Protein AF-A0A959BNJ4-F1 (afdb_monomer)

pLDDT: mean 88.46, std 8.15, range [57.59, 96.81]

Sequence (56 aa):
PENYTNRSPYPILHLLREESIERVLEYYEYPEEIPVRNIEKMRELGVEGVRKLLGE

Foldseek 3Di:
DQCPVPDDPDDDDDDDDPVVVVVVVVPDDCPVCVSVVSSVVCVVCDPVNVCVVVVD

Solvent-accessible surface area (backbone atoms only — not comparable to full-atom values): 3673 Å² total; per-residue (Å²): 126,61,52,78,92,76,65,64,100,59,95,79,86,87,86,78,61,62,76,66,49,53,68,51,53,78,77,44,93,61,69,84,46,50,66,57,55,48,31,53,50,40,5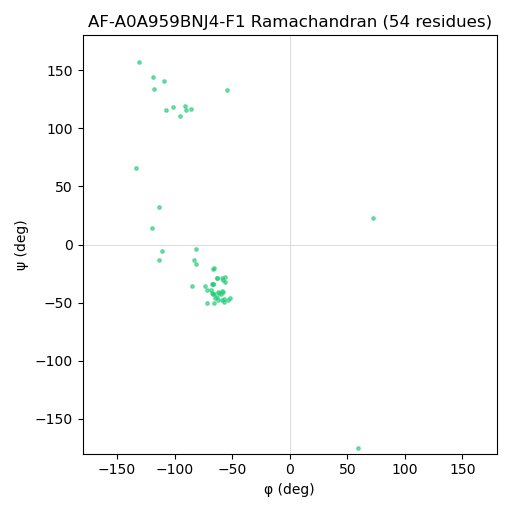6,73,43,38,72,67,47,49,34,56,74,73,73,95

Radius of gyration: 14.18 Å; Cα contacts (8 Å, |Δi|>4): 15; chains: 1; bounding box: 36×25×26 Å

Secondary structure (DSSP, 8-state):
---TTS--SS-------HHHHHHHHTT-S-GGGHHHHHHHHHHHHHHHHHHHHHT-

Mean predicted aligned error: 4.59 Å

Structure (mmCIF, N/CA/C/O backbone):
data_AF-A0A959BNJ4-F1
#
_entry.id   AF-A0A959BNJ4-F1
#
loop_
_atom_site.group_PDB
_atom_site.id
_atom_site.type_symbol
_atom_site.label_atom_id
_atom_site.label_alt_id
_atom_site.label_comp_id
_atom_site.label_asym_id
_atom_site.label_entity_id
_atom_site.label_seq_id
_atom_site.pdbx_PDB_ins_code
_atom_site.Cartn_x
_atom_site.Cartn_y
_atom_site.Cartn_z
_atom_site.occupancy
_atom_site.B_iso_or_equiv
_atom_site.auth_seq_id
_atom_site.auth_comp_id
_atom_site.auth_asym_id
_atom_site.auth_atom_id
_atom_site.pdbx_PDB_model_num
ATOM 1 N N . PRO A 1 1 ? 6.072 -8.209 -14.121 1.00 58.53 1 PRO A N 1
ATOM 2 C CA . PRO A 1 1 ? 6.479 -7.018 -13.329 1.00 58.53 1 PRO A CA 1
ATOM 3 C C . PRO A 1 1 ? 5.276 -6.137 -12.913 1.00 58.53 1 PRO A C 1
ATOM 5 O O . PRO A 1 1 ? 5.360 -4.920 -12.951 1.00 58.53 1 PRO A O 1
ATOM 8 N N . GLU A 1 2 ? 4.150 -6.736 -12.507 1.00 57.59 2 GLU A N 1
ATOM 9 C CA . GLU A 1 2 ? 2.889 -5.992 -12.294 1.00 57.59 2 GLU A CA 1
ATOM 10 C C . GLU A 1 2 ? 2.413 -5.942 -10.835 1.00 57.59 2 GLU A C 1
ATOM 12 O O . GLU A 1 2 ? 1.602 -5.094 -10.495 1.00 57.59 2 GLU A O 1
ATOM 17 N N . ASN A 1 3 ? 2.983 -6.766 -9.948 1.00 70.81 3 ASN A N 1
ATOM 18 C CA . ASN A 1 3 ? 2.563 -6.875 -8.544 1.00 70.81 3 ASN A CA 1
ATOM 19 C C . ASN A 1 3 ? 3.630 -6.380 -7.553 1.00 70.81 3 ASN A C 1
ATOM 21 O O . ASN A 1 3 ? 3.746 -6.926 -6.458 1.00 70.81 3 ASN A O 1
ATOM 25 N N . TYR A 1 4 ? 4.440 -5.377 -7.915 1.00 73.88 4 TYR A N 1
ATOM 26 C CA . TYR A 1 4 ? 5.477 -4.845 -7.012 1.00 73.88 4 TYR A CA 1
ATOM 27 C C . TYR A 1 4 ? 4.906 -4.317 -5.689 1.00 73.88 4 TYR A C 1
ATOM 29 O O . TYR A 1 4 ? 5.571 -4.414 -4.665 1.00 73.88 4 TYR A O 1
ATOM 37 N N . THR A 1 5 ? 3.663 -3.834 -5.692 1.00 76.00 5 THR A N 1
ATOM 38 C CA . THR A 1 5 ? 2.980 -3.288 -4.510 1.00 76.00 5 THR A CA 1
ATOM 39 C C . THR A 1 5 ? 2.367 -4.351 -3.593 1.00 76.00 5 THR A C 1
ATOM 41 O O . THR A 1 5 ? 2.076 -4.048 -2.444 1.00 76.00 5 THR A O 1
ATOM 44 N N . ASN A 1 6 ? 2.194 -5.589 -4.073 1.00 79.50 6 ASN A N 1
ATOM 45 C CA . ASN A 1 6 ? 1.559 -6.694 -3.335 1.00 79.50 6 ASN A CA 1
ATOM 46 C C . ASN A 1 6 ? 2.504 -7.893 -3.142 1.00 79.50 6 ASN A C 1
ATOM 48 O O . ASN A 1 6 ? 2.072 -9.000 -2.817 1.00 79.50 6 ASN A O 1
ATOM 52 N N . ARG A 1 7 ? 3.806 -7.704 -3.383 1.00 82.50 7 ARG A N 1
ATOM 53 C CA . ARG A 1 7 ? 4.807 -8.760 -3.246 1.00 82.50 7 ARG A CA 1
ATOM 54 C C . ARG A 1 7 ? 5.362 -8.762 -1.828 1.00 82.50 7 ARG A C 1
ATOM 56 O O . ARG A 1 7 ? 6.057 -7.833 -1.435 1.00 82.50 7 ARG A O 1
ATOM 63 N N . SER A 1 8 ? 5.117 -9.843 -1.100 1.00 84.00 8 SER A N 1
ATOM 64 C CA . SER A 1 8 ? 5.755 -10.093 0.190 1.00 84.00 8 SER A CA 1
ATOM 65 C C . SER A 1 8 ? 6.757 -11.245 0.089 1.00 84.00 8 SER A C 1
ATOM 67 O O . SER A 1 8 ? 6.464 -12.236 -0.585 1.00 84.00 8 SER A O 1
ATOM 69 N N . PRO A 1 9 ? 7.923 -11.161 0.755 1.00 86.94 9 PRO A N 1
ATOM 70 C CA . PRO A 1 9 ? 8.852 -12.287 0.860 1.00 86.94 9 PRO A CA 1
ATOM 71 C C . PRO A 1 9 ? 8.295 -13.452 1.695 1.00 86.94 9 PRO A C 1
ATOM 73 O O . PRO A 1 9 ? 8.752 -14.581 1.537 1.00 86.94 9 PRO A O 1
ATOM 76 N N . TYR A 1 10 ? 7.302 -13.194 2.553 1.00 91.56 10 TYR A N 1
ATOM 77 C CA . TYR A 1 10 ? 6.68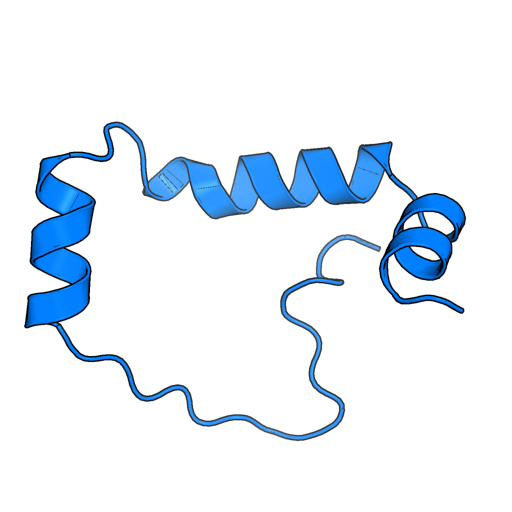5 -14.184 3.439 1.00 91.56 10 TYR A CA 1
ATOM 78 C C . TYR A 1 10 ? 5.152 -14.132 3.351 1.00 91.56 10 TYR A C 1
ATOM 80 O O . TYR A 1 10 ? 4.605 -13.087 2.993 1.00 91.56 10 TYR A O 1
ATOM 88 N N . PRO A 1 11 ? 4.424 -15.209 3.690 1.00 92.19 11 PRO A N 1
ATOM 89 C CA . PRO A 1 11 ? 2.966 -15.160 3.792 1.00 92.19 11 PRO A CA 1
ATOM 90 C C . PRO A 1 11 ? 2.502 -14.049 4.745 1.00 92.19 11 PRO A C 1
ATOM 92 O O . PRO A 1 11 ? 3.032 -13.923 5.848 1.00 92.19 11 PRO A O 1
ATOM 95 N N . ILE A 1 12 ? 1.515 -13.253 4.323 1.00 90.19 12 ILE A N 1
ATOM 96 C CA . ILE A 1 12 ? 0.947 -12.162 5.128 1.00 90.19 12 ILE A CA 1
ATOM 97 C C . ILE A 1 12 ? -0.529 -12.438 5.397 1.00 90.19 12 ILE A C 1
ATOM 99 O O . ILE A 1 12 ? -1.294 -12.738 4.482 1.00 90.19 12 ILE A O 1
ATOM 103 N N . LEU A 1 13 ? -0.931 -12.263 6.657 1.00 93.69 13 LEU A N 1
ATOM 104 C CA . LEU A 1 13 ? -2.325 -12.093 7.046 1.00 93.69 13 LEU A CA 1
ATOM 105 C C . LEU A 1 13 ? -2.624 -10.593 7.144 1.00 93.69 13 LEU A C 1
ATOM 107 O O . LEU A 1 13 ? -2.121 -9.915 8.040 1.00 93.69 13 LEU A O 1
ATOM 111 N N . HIS A 1 14 ? -3.437 -10.074 6.227 1.00 88.06 14 HIS A N 1
ATOM 112 C CA . HIS A 1 14 ? -3.900 -8.690 6.285 1.00 88.06 14 HIS A CA 1
ATOM 113 C C . HIS A 1 14 ? -5.142 -8.603 7.178 1.00 88.06 14 HIS A C 1
ATOM 115 O O . HIS A 1 14 ? -6.178 -9.178 6.856 1.00 88.06 14 HIS A O 1
ATOM 121 N N . LEU A 1 15 ? -5.043 -7.874 8.292 1.00 94.75 15 LEU A N 1
ATOM 122 C CA . LEU A 1 15 ? -6.187 -7.534 9.138 1.00 94.75 15 LEU A CA 1
ATOM 123 C C . LEU A 1 15 ? -6.598 -6.096 8.854 1.00 94.75 15 LEU A C 1
ATOM 125 O O . LEU A 1 15 ? -5.820 -5.165 9.063 1.00 94.75 15 LEU A O 1
ATOM 129 N N . LEU A 1 16 ? -7.824 -5.924 8.377 1.00 92.06 16 LEU A N 1
ATOM 130 C CA . LEU A 1 16 ? -8.386 -4.624 8.048 1.00 92.06 16 LEU A CA 1
ATOM 131 C C . LEU A 1 16 ? -9.620 -4.375 8.913 1.00 92.06 16 LEU A C 1
ATOM 133 O O . LEU A 1 16 ? -10.367 -5.301 9.220 1.00 92.06 16 LEU A O 1
ATOM 137 N N . ARG A 1 17 ? -9.825 -3.118 9.316 1.00 96.56 17 ARG A N 1
ATOM 138 C CA . ARG A 1 17 ? -11.046 -2.699 10.013 1.00 96.56 17 ARG A CA 1
ATOM 139 C C . ARG A 1 17 ? -12.070 -2.235 8.993 1.00 96.56 17 ARG A C 1
ATOM 141 O O . ARG A 1 17 ? -11.822 -1.251 8.301 1.00 96.56 17 ARG A O 1
ATOM 148 N N . GLU A 1 18 ? -13.206 -2.912 8.955 1.00 95.12 18 GLU A N 1
ATOM 149 C CA . GLU A 1 18 ? -14.299 -2.637 8.021 1.00 95.12 18 GLU A CA 1
ATOM 150 C C . GLU A 1 18 ? -14.798 -1.191 8.130 1.00 95.1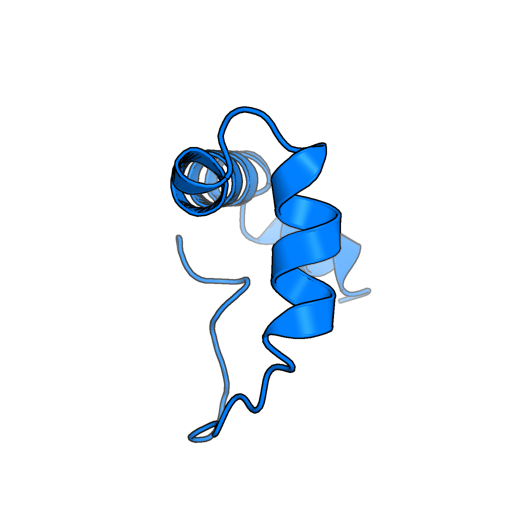2 18 GLU A C 1
ATOM 152 O O . GLU A 1 18 ? -14.728 -0.460 7.151 1.00 95.12 18 GLU A O 1
ATOM 157 N N . GLU A 1 19 ? -15.088 -0.708 9.342 1.00 96.81 19 GLU A N 1
ATOM 158 C CA . GLU A 1 19 ? -15.508 0.685 9.596 1.00 96.81 19 GLU A CA 1
ATOM 159 C C . GLU A 1 19 ? -14.503 1.737 9.072 1.00 96.81 19 GLU A C 1
ATOM 161 O O . GLU A 1 19 ? -14.853 2.855 8.691 1.00 96.81 19 GLU A O 1
ATOM 166 N N . SER A 1 20 ? -13.203 1.425 9.068 1.00 94.81 20 SER A N 1
ATOM 167 C CA . SER A 1 20 ? -12.198 2.321 8.485 1.00 94.81 20 SER A CA 1
ATOM 168 C C . SER A 1 20 ? -12.243 2.325 6.962 1.00 94.81 20 SER A C 1
ATOM 170 O O . SER A 1 20 ? -11.987 3.369 6.369 1.00 94.81 20 SER A O 1
ATOM 172 N N . ILE A 1 21 ? -12.536 1.181 6.347 1.00 92.75 21 ILE A N 1
ATOM 173 C CA . ILE A 1 21 ? -12.652 1.054 4.896 1.00 92.75 21 ILE A CA 1
ATOM 174 C C . ILE A 1 21 ? -13.929 1.743 4.419 1.00 92.75 21 ILE A C 1
ATOM 176 O O . ILE A 1 21 ? -13.851 2.589 3.535 1.00 92.75 21 ILE A O 1
ATOM 180 N N .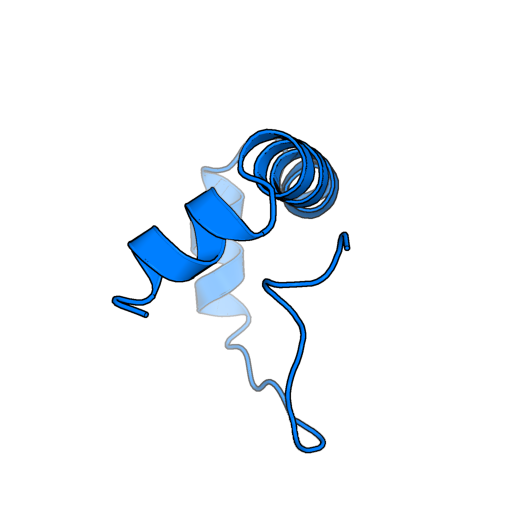 GLU A 1 22 ? -15.072 1.445 5.036 1.00 93.81 22 GLU A N 1
ATOM 181 C CA . GLU A 1 22 ? -16.383 1.993 4.662 1.00 93.81 22 GLU A CA 1
ATOM 182 C C . GLU A 1 22 ? -16.369 3.523 4.613 1.00 93.81 22 GLU A C 1
ATOM 184 O O . GLU A 1 22 ? -16.725 4.111 3.595 1.00 93.81 22 GLU A O 1
ATOM 189 N N . ARG A 1 23 ? -15.820 4.170 5.651 1.00 93.88 23 ARG A N 1
ATOM 190 C CA . ARG A 1 23 ? -15.695 5.635 5.703 1.00 93.88 23 ARG A CA 1
ATOM 191 C C . ARG A 1 23 ? -14.903 6.232 4.547 1.00 93.88 23 ARG A C 1
ATOM 193 O O . ARG A 1 23 ? -15.125 7.383 4.206 1.00 93.88 23 ARG A O 1
ATOM 200 N N . VAL A 1 24 ? -13.933 5.512 3.989 1.00 91.31 24 VAL A N 1
ATOM 201 C CA . VAL A 1 24 ? -13.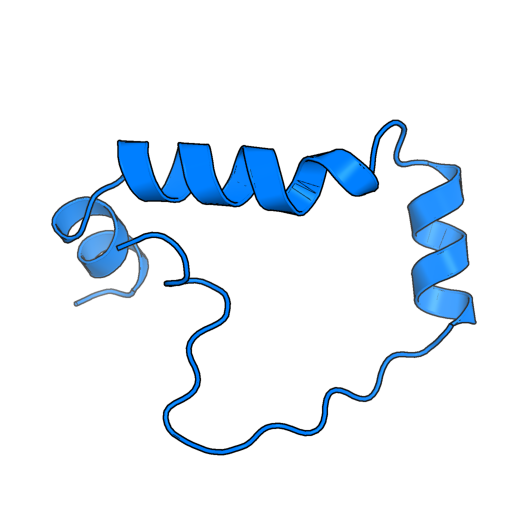144 6.005 2.849 1.00 91.31 24 VAL A CA 1
ATOM 202 C C . VAL A 1 24 ? -13.868 5.725 1.535 1.00 91.31 24 VAL A C 1
ATOM 204 O O . VAL A 1 24 ? -13.825 6.559 0.632 1.00 91.31 24 VAL A O 1
ATOM 207 N N . LEU A 1 25 ? -14.561 4.588 1.440 1.00 91.81 25 LEU A N 1
ATOM 208 C CA . LEU A 1 25 ? -15.346 4.222 0.262 1.00 91.81 25 LEU A CA 1
ATOM 209 C C . LEU A 1 25 ? -16.505 5.195 0.004 1.00 91.81 25 LEU A C 1
ATOM 211 O O . LEU A 1 25 ? -16.833 5.422 -1.152 1.00 91.81 25 LEU A O 1
ATOM 215 N N . GLU A 1 26 ? -17.058 5.837 1.038 1.00 93.44 26 GLU A N 1
ATOM 216 C CA . GLU A 1 26 ? -18.081 6.890 0.886 1.00 93.44 26 GLU A CA 1
ATOM 217 C C . GLU A 1 26 ? -17.638 8.068 -0.001 1.00 93.44 26 GLU A C 1
ATOM 219 O O . GLU A 1 26 ? -18.474 8.717 -0.627 1.00 93.44 26 GLU A O 1
ATOM 224 N N . TYR A 1 27 ? -16.334 8.353 -0.063 1.00 92.06 27 TYR A N 1
ATOM 225 C CA . TYR A 1 27 ? -15.786 9.507 -0.787 1.00 92.06 27 TYR A CA 1
ATOM 226 C C . TYR A 1 27 ? -14.985 9.118 -2.032 1.00 92.06 27 TYR A C 1
ATOM 228 O O . TYR A 1 27 ? -14.523 9.999 -2.759 1.00 92.06 27 TYR A O 1
ATOM 236 N N . TYR A 1 28 ? -14.773 7.823 -2.270 1.00 89.81 28 TYR A N 1
ATOM 237 C CA . TYR A 1 28 ? -13.954 7.339 -3.374 1.00 89.81 28 TYR A CA 1
ATOM 238 C C . TYR A 1 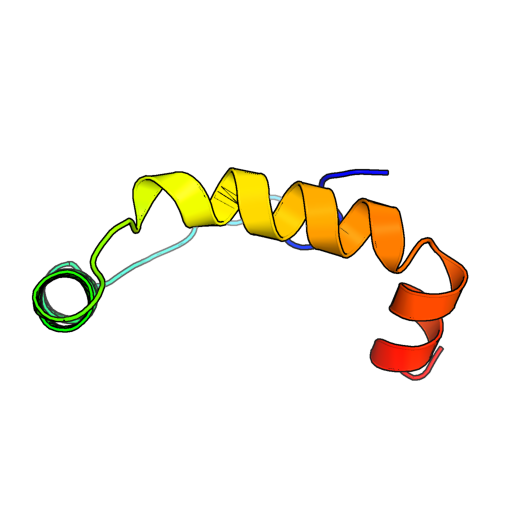28 ? -14.843 6.728 -4.457 1.00 89.81 28 TYR A C 1
ATOM 240 O O . TYR A 1 28 ? -15.499 5.723 -4.224 1.00 89.81 28 TYR A O 1
ATOM 248 N N . GLU A 1 29 ? -14.859 7.339 -5.642 1.00 89.56 29 GLU A N 1
ATOM 249 C CA . GLU A 1 29 ? -15.881 7.076 -6.669 1.00 89.56 29 GLU A CA 1
ATOM 250 C C . GLU A 1 29 ? -15.744 5.704 -7.355 1.00 89.56 29 GLU A C 1
ATOM 252 O O . GLU A 1 29 ? -16.749 5.043 -7.587 1.00 89.56 29 GLU A O 1
ATOM 257 N N . TYR A 1 30 ? -14.510 5.257 -7.631 1.00 93.19 30 TYR A N 1
ATOM 258 C CA . TYR A 1 30 ? -14.225 4.008 -8.364 1.00 93.19 30 TYR A CA 1
ATOM 259 C C . TYR A 1 30 ? -13.134 3.169 -7.668 1.00 93.19 30 TYR A C 1
ATOM 261 O O . TYR A 1 30 ? -12.006 3.051 -8.166 1.00 93.19 30 TYR A O 1
ATOM 269 N N . PRO A 1 31 ? -13.396 2.642 -6.459 1.00 91.75 31 PRO A N 1
ATOM 270 C CA . PRO A 1 31 ? -12.422 1.862 -5.690 1.00 91.75 31 PRO A CA 1
ATOM 271 C C . PRO A 1 31 ? -11.998 0.561 -6.392 1.00 91.75 31 PRO A C 1
ATOM 273 O O . PRO A 1 31 ? -10.862 0.110 -6.244 1.00 91.75 31 PRO A O 1
ATOM 276 N N . GLU A 1 32 ? -12.870 -0.026 -7.204 1.00 92.62 32 GLU A N 1
ATOM 277 C CA . GLU A 1 32 ? -12.612 -1.214 -8.017 1.00 92.62 32 GLU A CA 1
ATOM 278 C C . GLU A 1 32 ? -11.563 -0.990 -9.113 1.00 92.62 32 GLU A C 1
ATOM 280 O O . GLU A 1 32 ? -10.947 -1.951 -9.574 1.00 92.62 32 GLU A O 1
ATOM 285 N N . GLU A 1 33 ? -11.308 0.261 -9.505 1.00 95.00 33 GLU A N 1
ATOM 286 C CA . GLU A 1 33 ? -10.278 0.596 -10.491 1.00 95.00 33 GLU A CA 1
ATOM 287 C C . GLU A 1 33 ? -8.878 0.703 -9.880 1.00 95.00 33 GLU A C 1
ATOM 289 O O . GLU A 1 33 ? -7.885 0.715 -10.613 1.00 95.00 33 GLU A O 1
ATOM 294 N N . ILE A 1 34 ? -8.762 0.758 -8.547 1.00 90.75 34 ILE A N 1
ATOM 295 C CA . ILE A 1 34 ? -7.474 0.889 -7.850 1.00 90.75 34 ILE A CA 1
ATOM 296 C C . ILE A 1 34 ? -6.458 -0.171 -8.322 1.00 90.75 34 ILE A C 1
ATOM 298 O O . ILE A 1 34 ? -5.324 0.209 -8.629 1.00 90.75 34 ILE A O 1
ATOM 302 N N . PRO A 1 35 ? -6.804 -1.4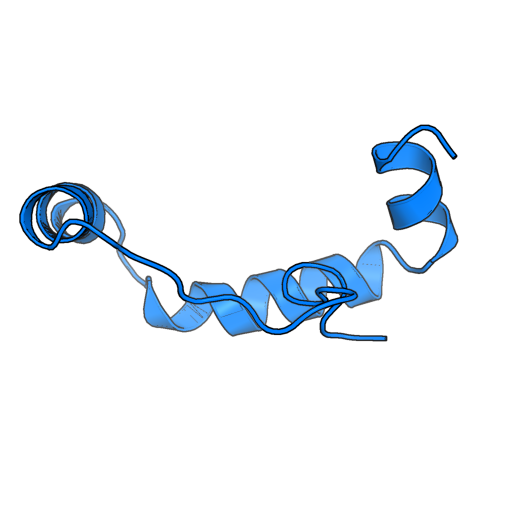72 -8.450 1.00 89.88 35 PRO A N 1
ATOM 303 C CA . PRO A 1 35 ? -5.872 -2.471 -8.967 1.00 89.88 35 PRO A CA 1
ATOM 304 C C . PRO A 1 35 ? -5.386 -2.168 -10.389 1.00 89.88 35 PRO A C 1
ATOM 306 O O . PRO A 1 35 ? -4.192 -2.287 -10.656 1.00 89.88 35 PRO A O 1
ATOM 309 N N . VAL A 1 36 ? -6.280 -1.740 -11.287 1.00 92.06 36 VAL A N 1
ATOM 310 C CA . VAL A 1 36 ? -5.945 -1.440 -12.690 1.00 92.06 36 VAL A CA 1
ATOM 311 C C . VAL A 1 36 ? -4.996 -0.245 -12.764 1.00 92.06 36 VAL A C 1
ATOM 313 O O . VAL A 1 36 ? -3.909 -0.361 -13.331 1.00 92.06 36 VAL A O 1
ATOM 316 N N . ARG A 1 37 ? -5.346 0.856 -12.087 1.00 91.62 37 ARG A N 1
ATOM 317 C CA . ARG A 1 37 ? -4.528 2.077 -12.017 1.00 91.62 37 ARG A CA 1
ATOM 318 C C . ARG A 1 37 ? -3.139 1.794 -11.438 1.00 91.62 37 ARG A C 1
ATOM 320 O O . ARG A 1 37 ? -2.137 2.300 -11.941 1.00 91.62 37 ARG A O 1
ATOM 327 N N . ASN A 1 38 ? -3.055 0.950 -10.407 1.00 91.25 38 ASN A N 1
ATOM 328 C CA . ASN A 1 38 ? -1.777 0.557 -9.811 1.00 91.25 38 ASN A CA 1
ATOM 329 C C . ASN A 1 38 ? -0.917 -0.262 -10.782 1.00 91.25 38 ASN A C 1
ATOM 331 O O . ASN A 1 38 ? 0.284 -0.015 -10.881 1.00 91.25 38 ASN A O 1
ATOM 335 N N . ILE A 1 39 ? -1.511 -1.208 -11.515 1.00 90.62 39 ILE A N 1
ATOM 336 C CA . ILE A 1 39 ? -0.795 -2.013 -12.516 1.00 90.62 39 ILE A CA 1
ATOM 337 C C . ILE A 1 39 ? -0.245 -1.119 -13.630 1.00 90.62 39 ILE A C 1
ATOM 339 O O . ILE A 1 39 ? 0.932 -1.236 -13.977 1.00 90.62 39 ILE A O 1
ATOM 343 N N . GLU A 1 40 ? -1.065 -0.218 -14.172 1.00 92.56 40 GLU A N 1
ATOM 344 C CA . GLU A 1 40 ? -0.643 0.745 -15.196 1.00 92.56 40 GLU A CA 1
ATOM 345 C C . GLU A 1 40 ? 0.500 1.614 -14.683 1.00 92.56 40 GLU A C 1
ATOM 347 O O . GLU A 1 40 ? 1.558 1.685 -15.313 1.00 92.56 40 GLU A O 1
ATOM 352 N N . LYS A 1 41 ? 0.358 2.161 -13.471 1.00 91.31 41 LYS A N 1
ATOM 353 C CA . LYS A 1 41 ? 1.395 2.996 -12.873 1.00 91.31 41 LYS A CA 1
ATOM 354 C C . LYS A 1 41 ? 2.712 2.253 -12.668 1.00 91.31 41 LYS A C 1
ATOM 356 O O . LYS A 1 41 ? 3.781 2.806 -12.923 1.00 91.31 41 LYS A O 1
ATOM 361 N N . MET A 1 42 ? 2.658 1.004 -12.209 1.00 89.94 42 MET A N 1
ATOM 362 C CA . MET A 1 42 ? 3.857 0.183 -12.021 1.00 89.94 42 MET A CA 1
ATOM 363 C C . MET A 1 42 ? 4.523 -0.174 -13.354 1.00 89.94 42 MET A C 1
ATOM 365 O O . MET A 1 42 ? 5.751 -0.233 -13.423 1.00 89.94 42 MET A O 1
ATOM 369 N N . ARG A 1 43 ? 3.740 -0.376 -14.422 1.00 90.00 43 ARG A N 1
ATOM 370 C CA . ARG A 1 43 ? 4.271 -0.588 -15.777 1.00 90.00 43 ARG A CA 1
ATOM 371 C C . ARG A 1 43 ? 4.964 0.666 -16.311 1.00 90.00 43 ARG A C 1
ATOM 373 O O . ARG A 1 43 ? 6.051 0.536 -16.863 1.00 90.00 43 ARG A O 1
ATOM 380 N N . GLU A 1 44 ? 4.386 1.849 -16.100 1.00 92.50 44 GLU A N 1
ATOM 381 C CA . GLU A 1 44 ? 4.994 3.134 -16.480 1.00 92.50 44 GLU A CA 1
ATOM 382 C C . GLU A 1 44 ? 6.305 3.414 -15.739 1.00 92.50 44 GLU A C 1
ATOM 384 O O . GLU A 1 44 ? 7.280 3.849 -16.345 1.00 92.50 44 GLU A O 1
ATOM 389 N N . LEU A 1 45 ? 6.331 3.181 -14.422 1.00 91.25 45 LEU A N 1
ATOM 390 C CA . LEU A 1 45 ? 7.517 3.431 -13.598 1.00 91.25 45 LEU A CA 1
ATOM 391 C C . LEU A 1 45 ? 8.671 2.485 -13.945 1.00 91.25 45 LEU A C 1
ATOM 393 O O . LEU A 1 45 ? 9.839 2.868 -13.842 1.00 91.25 45 LEU A O 1
ATOM 397 N N . GLY A 1 46 ? 8.351 1.247 -14.329 1.00 90.19 46 GLY A N 1
ATOM 398 C CA . GLY A 1 46 ? 9.343 0.210 -14.572 1.00 90.19 46 GLY A CA 1
ATOM 399 C C . GLY A 1 46 ? 10.203 -0.093 -13.337 1.00 90.19 46 GLY A C 1
ATOM 400 O O . GLY A 1 46 ? 9.993 0.413 -12.235 1.00 90.19 46 GLY A O 1
ATOM 401 N N . VAL A 1 47 ? 11.204 -0.955 -13.509 1.00 88.88 47 VAL A N 1
ATOM 402 C CA . VAL A 1 47 ? 12.038 -1.417 -12.385 1.00 88.88 47 VAL A CA 1
ATOM 403 C C . VAL A 1 47 ? 12.921 -0.298 -11.827 1.00 88.88 47 VAL A C 1
ATOM 405 O O . VAL A 1 47 ? 13.084 -0.197 -10.615 1.00 88.88 47 VAL A O 1
ATOM 408 N N . GLU A 1 48 ? 13.480 0.553 -12.687 1.00 92.00 48 GLU A N 1
ATOM 409 C CA . GLU A 1 48 ? 14.348 1.658 -12.260 1.00 92.00 48 GLU A CA 1
ATOM 410 C C . GLU A 1 48 ? 13.579 2.728 -11.483 1.00 92.00 48 GLU A C 1
ATOM 412 O O . GLU A 1 48 ? 14.053 3.186 -10.442 1.00 92.00 48 GLU A O 1
ATOM 417 N N . GLY A 1 49 ? 12.372 3.086 -11.935 1.00 91.94 49 GLY A N 1
ATOM 418 C CA . GLY A 1 49 ? 11.524 4.040 -11.224 1.00 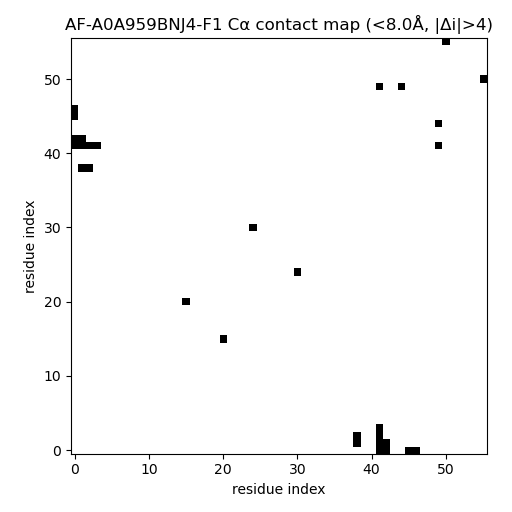91.94 49 GLY A CA 1
ATOM 419 C C . GLY A 1 49 ? 11.132 3.534 -9.838 1.00 91.94 49 GLY A C 1
ATOM 420 O O . GLY A 1 49 ? 11.183 4.292 -8.871 1.00 91.94 49 GLY A O 1
ATOM 421 N N . VAL A 1 50 ? 10.811 2.241 -9.722 1.00 89.50 50 VAL A N 1
ATOM 422 C CA . VAL A 1 50 ? 10.499 1.612 -8.430 1.00 89.50 50 VAL A CA 1
ATOM 423 C C . VAL A 1 50 ? 11.718 1.594 -7.502 1.00 89.50 50 VAL A C 1
ATOM 425 O O . VAL A 1 50 ? 11.587 1.999 -6.351 1.00 89.50 50 VAL A O 1
ATOM 428 N N . ARG A 1 51 ? 12.906 1.201 -7.984 1.00 89.31 51 ARG A N 1
ATOM 429 C CA . ARG A 1 51 ? 14.144 1.212 -7.177 1.00 89.31 51 ARG A CA 1
ATOM 430 C C . ARG A 1 51 ? 14.450 2.594 -6.612 1.00 89.31 51 ARG A C 1
ATOM 432 O O . ARG A 1 51 ? 14.623 2.746 -5.407 1.00 89.31 51 ARG A O 1
ATOM 439 N N . LYS A 1 52 ? 14.359 3.620 -7.461 1.00 93.56 52 LYS A N 1
ATOM 440 C CA . LYS A 1 52 ? 14.560 5.012 -7.052 1.00 93.56 52 LYS A CA 1
ATOM 441 C C . LYS A 1 52 ? 13.585 5.453 -5.954 1.00 93.56 52 LYS A C 1
ATOM 443 O O . LYS A 1 52 ? 13.990 6.170 -5.044 1.00 93.56 52 LYS A O 1
ATOM 448 N N . LEU A 1 53 ? 12.311 5.052 -6.028 1.00 88.94 53 LEU A N 1
ATOM 449 C CA . LEU A 1 53 ? 11.312 5.362 -4.993 1.00 88.94 53 LEU A CA 1
ATOM 450 C C . LEU A 1 53 ? 11.608 4.665 -3.661 1.00 88.94 53 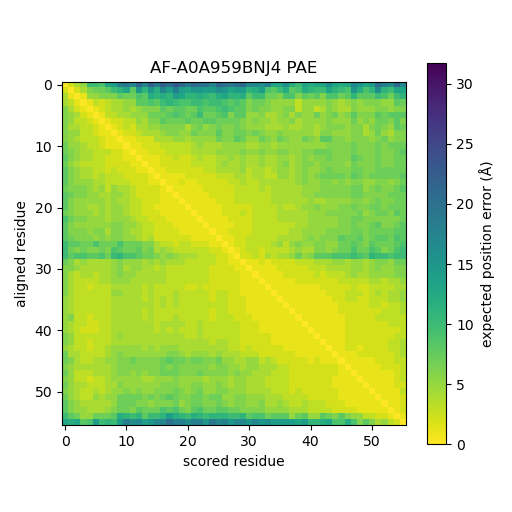LEU A C 1
ATOM 452 O O . LEU A 1 53 ? 11.327 5.229 -2.607 1.00 88.94 53 LEU A O 1
ATOM 456 N N . LEU A 1 54 ? 12.166 3.456 -3.714 1.00 85.56 54 LEU A N 1
ATOM 457 C CA . LEU A 1 54 ? 12.544 2.680 -2.533 1.00 85.56 54 LEU A CA 1
ATOM 458 C C . LEU A 1 54 ? 13.903 3.096 -1.946 1.00 85.56 54 LEU A C 1
ATOM 460 O O . LEU A 1 54 ? 14.279 2.597 -0.889 1.00 85.56 54 LEU A O 1
ATOM 464 N N . GLY A 1 55 ? 14.609 4.032 -2.588 1.00 82.31 55 GLY A N 1
ATOM 465 C CA . GLY A 1 55 ? 15.936 4.475 -2.161 1.00 82.31 55 GLY A CA 1
ATOM 466 C C . GLY A 1 55 ? 17.038 3.445 -2.424 1.00 82.31 55 GLY A C 1
ATOM 467 O O . GLY A 1 55 ? 18.066 3.488 -1.751 1.00 82.31 55 GLY A O 1
ATOM 468 N N . GLU A 1 56 ? 16.804 2.531 -3.372 1.00 71.19 56 GLU A N 1
ATOM 469 C CA . GLU A 1 56 ? 17.779 1.554 -3.879 1.00 71.19 56 GLU A CA 1
ATOM 470 C C . GLU A 1 56 ? 18.621 2.112 -5.034 1.00 71.19 56 GLU A C 1
ATOM 472 O O . GLU A 1 56 ? 18.072 2.866 -5.877 1.00 71.19 56 GLU A O 1
#